Protein AF-A0A7C2TZT9-F1 (afdb_monomer)

Mean predicted aligned error: 12.29 Å

Foldseek 3Di:
DDADDPPAQAHDPDDDDPVPVDDPCPLQPLDPPDDDDDDDDVVDDQVVVQVCVLVVCVVRDDPVSSVVDRDGDDDRNCCQAPDDDPDGNDDHHHVVVVVVVVVVVVVVVVVVVVVVVVVVVVVVVVVVVVVVVCVVVVNDPVVVVVVVVVVVVVVD

Solvent-accessible surface area (backbone atoms only — not comparable to full-atom values): 10047 Å² total; per-residue (Å²): 131,80,79,77,61,92,90,48,75,59,86,78,96,75,87,78,64,72,87,74,60,78,61,85,58,74,84,36,78,85,57,87,82,71,90,84,86,83,84,73,59,91,92,57,57,68,65,73,54,44,70,47,45,68,63,54,35,61,75,64,33,61,67,77,60,36,75,77,59,82,82,75,84,74,63,78,89,42,41,52,39,72,44,84,64,98,81,57,91,44,90,57,46,56,51,65,55,57,53,52,53,51,52,52,53,50,52,52,52,51,53,50,51,52,50,51,51,53,53,50,49,54,54,47,52,55,53,51,50,53,54,48,54,42,64,75,69,70,54,62,72,66,62,57,52,53,50,55,55,50,54,63,67,71,73,114

Secondary structure (DSSP, 8-state):
-PPPPTT-S---S----GGG---GGGG-TT---S----PPPTT--HHHHHTTHHHHHHHHS-HHHHTT-------GGGHHHH---SS-SSPPP-HHHHHHHHHHHHHHHHHHHHHHHHHHHHHHHHHHHHHHHHHHTT--HHHHHHHHHHHHHHT-

Sequence (156 aa):
MANVPATSHFTFDYIVSMASYTNPRRDNWQWLQFYTYVLLKEGGSPQTVAEKFPALLRQHVEAEVAANYSPYLQPLTEIHLRSNLFREMQANSDIAYIYIFSAVAGFILLIACINFMNLSTARASTRAREVGVRKVTGADRWQLIKQFLGESAWRR

pLDDT: mean 83.44, std 12.69, range [48.56, 98.38]

Structure (mmCIF, N/CA/C/O backbone):
data_AF-A0A7C2TZT9-F1
#
_entry.id   AF-A0A7C2TZT9-F1
#
loop_
_atom_site.group_PDB
_atom_site.id
_atom_site.type_symbol
_atom_site.label_atom_id
_atom_site.label_alt_id
_atom_site.label_comp_id
_atom_site.label_asym_id
_atom_site.label_entity_id
_atom_site.label_seq_id
_atom_site.pdbx_PDB_ins_code
_atom_site.Cartn_x
_atom_site.Cartn_y
_atom_site.Cartn_z
_atom_site.occupancy
_atom_site.B_iso_or_equiv
_atom_site.auth_seq_id
_atom_site.auth_comp_id
_atom_site.auth_asym_id
_atom_site.auth_atom_id
_atom_site.pdbx_PDB_model_num
ATOM 1 N N . MET A 1 1 ? -12.566 -14.579 -16.548 1.00 63.78 1 MET A N 1
ATOM 2 C CA . MET A 1 1 ? -11.559 -14.051 -15.601 1.00 63.78 1 MET A CA 1
ATOM 3 C C . MET A 1 1 ? -12.217 -13.987 -14.236 1.00 63.78 1 MET A C 1
ATOM 5 O O . MET A 1 1 ? -13.396 -13.661 -14.191 1.00 63.78 1 MET A O 1
ATOM 9 N N . ALA A 1 2 ? -11.522 -14.359 -13.162 1.00 74.25 2 ALA A N 1
ATOM 10 C CA . ALA A 1 2 ? -12.054 -14.141 -11.817 1.00 74.25 2 ALA A CA 1
ATOM 11 C C . ALA A 1 2 ? -12.096 -12.633 -11.520 1.00 74.25 2 ALA A C 1
ATOM 13 O O . ALA A 1 2 ? -11.280 -11.886 -12.065 1.00 74.25 2 ALA A O 1
ATOM 14 N N . ASN A 1 3 ? -13.034 -12.201 -10.675 1.00 82.12 3 ASN A N 1
ATOM 15 C CA . ASN A 1 3 ? -13.075 -10.816 -10.216 1.00 82.12 3 ASN A CA 1
ATOM 16 C C . ASN A 1 3 ? -11.776 -10.466 -9.492 1.00 82.12 3 ASN A C 1
ATOM 18 O O . ASN A 1 3 ? -11.216 -11.290 -8.763 1.00 82.12 3 ASN A O 1
ATOM 22 N N . VAL A 1 4 ? -11.320 -9.230 -9.684 1.00 85.31 4 VAL A N 1
ATOM 23 C CA . VAL A 1 4 ? -10.177 -8.704 -8.944 1.00 85.31 4 VAL A CA 1
ATOM 24 C C . VAL A 1 4 ? -10.523 -8.711 -7.450 1.00 85.31 4 VAL A C 1
ATOM 26 O O . VAL A 1 4 ? -11.628 -8.296 -7.087 1.00 85.31 4 VAL A O 1
ATOM 29 N N . PRO A 1 5 ? -9.623 -9.183 -6.569 1.00 87.50 5 PRO A N 1
ATOM 30 C CA . PRO A 1 5 ? -9.847 -9.114 -5.133 1.00 87.50 5 PRO A CA 1
ATOM 31 C C . PRO A 1 5 ? -10.123 -7.679 -4.680 1.00 87.50 5 PRO A C 1
ATOM 33 O O . PRO A 1 5 ? -9.477 -6.742 -5.146 1.00 87.50 5 PRO A O 1
ATOM 36 N N . ALA A 1 6 ? -11.020 -7.512 -3.707 1.00 83.31 6 ALA A N 1
ATOM 37 C CA . ALA A 1 6 ? -11.334 -6.198 -3.138 1.00 83.31 6 ALA A CA 1
ATOM 38 C C . ALA A 1 6 ? -10.116 -5.506 -2.488 1.00 83.31 6 ALA A C 1
ATOM 40 O O . ALA A 1 6 ? -10.121 -4.298 -2.293 1.00 83.31 6 ALA A O 1
ATOM 41 N N . THR A 1 7 ? -9.068 -6.267 -2.167 1.00 82.94 7 THR A N 1
ATOM 42 C CA . THR A 1 7 ? -7.799 -5.787 -1.599 1.00 82.94 7 THR A CA 1
ATOM 43 C C . THR A 1 7 ? -6.747 -5.456 -2.664 1.00 82.94 7 THR A C 1
ATOM 45 O O . THR A 1 7 ? -5.558 -5.454 -2.362 1.00 82.94 7 THR A O 1
ATOM 48 N N . SER A 1 8 ? -7.148 -5.287 -3.925 1.00 88.62 8 SER A N 1
ATOM 49 C CA . SER A 1 8 ? -6.259 -4.853 -5.004 1.00 88.62 8 SER A CA 1
ATOM 50 C C . SER A 1 8 ? -6.156 -3.331 -5.044 1.00 88.62 8 SER A C 1
ATOM 52 O O . SER A 1 8 ? -7.153 -2.634 -4.881 1.00 88.62 8 SER A O 1
ATOM 54 N N . HIS A 1 9 ? -4.968 -2.809 -5.352 1.00 89.00 9 HIS A N 1
ATOM 55 C CA . HIS A 1 9 ? -4.721 -1.369 -5.539 1.00 89.00 9 HIS A CA 1
ATOM 56 C C . HIS A 1 9 ? -5.292 -0.782 -6.837 1.00 89.00 9 HIS A C 1
ATOM 58 O O . HIS A 1 9 ? -5.186 0.417 -7.070 1.00 89.00 9 HIS A O 1
ATOM 64 N N . PHE A 1 10 ? -5.873 -1.621 -7.693 1.00 90.62 10 PHE A N 1
ATOM 65 C CA . PHE A 1 10 ? -6.639 -1.173 -8.845 1.00 90.62 10 PHE A CA 1
ATOM 66 C C . PHE A 1 10 ? -7.799 -2.120 -9.106 1.00 90.62 10 PHE A C 1
ATOM 68 O O . PHE A 1 10 ? -7.754 -3.314 -8.785 1.00 90.62 10 PHE A O 1
ATOM 75 N N . THR A 1 11 ? -8.806 -1.580 -9.775 1.00 90.19 11 THR A N 1
ATOM 76 C CA . THR A 1 11 ? -9.941 -2.307 -10.337 1.00 90.19 11 THR A CA 1
ATOM 77 C C . THR A 1 11 ? -10.083 -1.932 -11.809 1.00 90.19 11 THR A C 1
ATOM 79 O O . THR A 1 11 ? -9.530 -0.928 -12.257 1.00 90.19 11 THR A O 1
ATOM 82 N N . PHE A 1 12 ? -10.762 -2.767 -12.588 1.00 89.94 12 PHE A N 1
ATOM 83 C CA . PHE A 1 12 ? -11.015 -2.500 -13.999 1.00 89.94 12 PHE A CA 1
ATOM 84 C C . PHE A 1 12 ? -12.353 -3.100 -14.415 1.00 89.94 12 PHE A C 1
ATOM 86 O O . PHE A 1 12 ? -12.720 -4.184 -13.961 1.00 89.94 12 PHE A O 1
ATOM 93 N N . ASP A 1 13 ? -13.028 -2.424 -15.339 1.00 90.00 13 ASP A N 1
ATOM 94 C CA . ASP A 1 13 ? -14.205 -2.959 -16.029 1.00 90.00 13 ASP A CA 1
ATOM 95 C C . ASP A 1 13 ? -13.812 -3.649 -17.344 1.00 90.00 13 ASP A C 1
ATOM 97 O O . ASP A 1 13 ? -14.419 -4.636 -17.756 1.00 90.00 13 ASP A O 1
ATOM 101 N N . TYR A 1 14 ? -12.746 -3.155 -17.987 1.00 89.44 14 TYR A N 1
ATOM 102 C CA . TYR A 1 14 ? -12.254 -3.643 -19.271 1.00 89.44 14 TYR A CA 1
ATOM 103 C C . TYR A 1 14 ? -10.734 -3.779 -19.256 1.00 89.44 14 TYR A C 1
ATOM 105 O O . TYR A 1 14 ? -10.022 -2.913 -18.749 1.00 89.44 14 TYR A O 1
ATOM 113 N N . ILE A 1 15 ? -10.236 -4.846 -19.879 1.00 90.50 15 ILE A N 1
ATOM 114 C CA . ILE A 1 15 ? -8.819 -5.008 -20.205 1.00 90.50 15 ILE A CA 1
ATOM 115 C C . ILE A 1 15 ? -8.690 -4.978 -21.719 1.00 90.50 15 ILE A C 1
ATOM 117 O O . ILE A 1 15 ? -9.405 -5.685 -22.430 1.00 90.50 15 ILE A O 1
ATOM 121 N N . VAL A 1 16 ? -7.737 -4.189 -22.201 1.00 91.38 16 VAL A N 1
ATOM 122 C CA . VAL A 1 16 ? -7.362 -4.145 -23.613 1.00 91.38 16 VAL A CA 1
ATOM 123 C C . VAL A 1 16 ? -5.922 -4.619 -23.746 1.00 91.38 16 VAL A C 1
ATOM 125 O O . VAL A 1 16 ? -5.078 -4.344 -22.893 1.00 91.38 16 VAL A O 1
ATOM 128 N N . SER A 1 17 ? -5.639 -5.357 -24.816 1.00 92.38 17 SER A N 1
ATOM 129 C CA . SER A 1 17 ? -4.285 -5.819 -25.104 1.00 92.38 17 SER A CA 1
ATOM 130 C C . SER A 1 17 ? -3.350 -4.638 -25.362 1.00 92.38 17 SER A C 1
ATOM 132 O O . SER A 1 17 ? -3.629 -3.795 -26.216 1.00 92.38 17 SER A O 1
ATOM 134 N N . MET A 1 18 ? -2.190 -4.629 -24.700 1.00 89.12 18 MET A N 1
ATOM 135 C CA . MET A 1 18 ? -1.123 -3.661 -24.980 1.00 89.12 18 MET A CA 1
ATOM 136 C C . MET A 1 18 ? -0.634 -3.754 -26.437 1.00 89.12 18 MET A C 1
ATOM 138 O O . MET A 1 18 ? -0.201 -2.759 -27.011 1.00 89.12 18 MET A O 1
ATOM 142 N N . ALA A 1 19 ? -0.754 -4.924 -27.076 1.00 91.19 19 ALA A N 1
ATOM 143 C CA . ALA A 1 19 ? -0.391 -5.096 -28.484 1.00 91.19 19 ALA A CA 1
ATOM 144 C C . ALA A 1 19 ? -1.281 -4.271 -29.433 1.00 91.19 19 ALA A C 1
ATOM 146 O O . ALA A 1 19 ? -0.843 -3.903 -30.518 1.00 91.19 19 ALA A O 1
ATOM 147 N N . SER A 1 20 ? -2.509 -3.950 -29.018 1.00 92.12 20 SER A N 1
ATOM 148 C CA . SER A 1 20 ? -3.431 -3.096 -29.773 1.00 92.12 20 SER A CA 1
ATOM 149 C C . SER A 1 20 ? -3.144 -1.600 -29.592 1.00 92.12 20 SER A C 1
ATOM 151 O O . SER A 1 20 ? -3.767 -0.775 -30.255 1.00 92.12 20 SER A O 1
ATOM 153 N N . TYR A 1 21 ? -2.217 -1.231 -28.703 1.00 89.44 21 TYR A N 1
ATOM 154 C CA . TYR A 1 21 ? -1.850 0.156 -28.446 1.00 89.44 21 TYR A CA 1
ATOM 155 C C . TYR A 1 21 ? -0.848 0.662 -29.495 1.00 89.44 21 TYR A C 1
ATOM 157 O O . TYR A 1 21 ? 0.310 0.243 -29.519 1.00 89.44 21 TYR A O 1
ATOM 165 N N . THR A 1 22 ? -1.295 1.573 -30.364 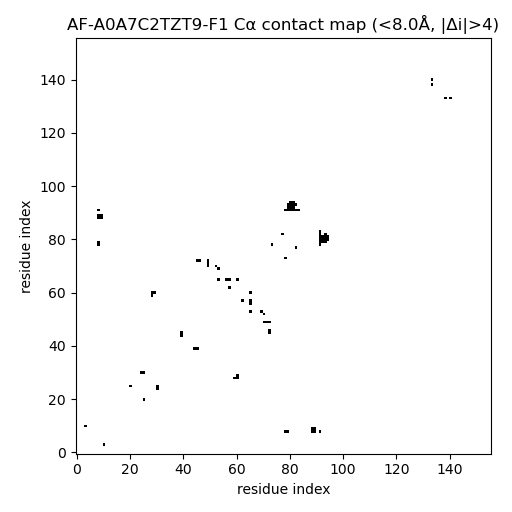1.00 91.50 22 THR A N 1
ATOM 166 C CA . THR A 1 22 ? -0.562 2.023 -31.565 1.00 91.50 22 THR A CA 1
ATOM 167 C C . THR A 1 22 ? 0.155 3.366 -31.412 1.00 91.50 22 THR A C 1
ATOM 169 O O . THR A 1 22 ? 0.678 3.894 -32.393 1.00 91.50 22 THR A O 1
ATOM 172 N N . ASN A 1 23 ? 0.198 3.952 -30.210 1.00 91.25 23 ASN A N 1
ATOM 173 C CA . ASN A 1 23 ? 0.875 5.235 -30.027 1.00 91.25 23 ASN A CA 1
ATOM 174 C C . ASN A 1 23 ? 2.384 5.086 -30.315 1.00 91.25 23 ASN A C 1
ATOM 176 O O . ASN A 1 23 ? 3.037 4.271 -29.660 1.00 91.25 23 ASN A O 1
ATOM 180 N N . PRO A 1 24 ? 2.971 5.890 -31.220 1.00 88.81 24 PRO A N 1
ATOM 181 C CA . PRO A 1 24 ? 4.383 5.766 -31.589 1.00 88.81 24 PRO A CA 1
ATOM 182 C C . PRO A 1 24 ? 5.343 6.045 -30.425 1.00 88.81 24 PRO A C 1
ATOM 184 O O . PRO A 1 24 ? 6.499 5.643 -30.471 1.00 88.81 24 PRO A O 1
ATOM 187 N N . ARG A 1 25 ? 4.881 6.714 -29.359 1.00 88.94 25 ARG A N 1
ATOM 188 C CA . ARG A 1 25 ? 5.682 6.955 -28.152 1.00 88.94 25 ARG A CA 1
ATOM 189 C C . ARG A 1 25 ? 5.753 5.749 -27.218 1.00 88.94 25 ARG A C 1
ATOM 191 O O . ARG A 1 25 ? 6.482 5.831 -26.241 1.00 88.94 25 ARG A O 1
ATOM 198 N N . ARG A 1 26 ? 5.026 4.654 -27.480 1.00 87.12 26 ARG A N 1
ATOM 199 C CA . ARG A 1 26 ? 4.979 3.474 -26.595 1.00 87.12 26 ARG A CA 1
ATOM 200 C C . ARG A 1 26 ? 6.371 2.956 -26.230 1.00 87.12 26 ARG A C 1
ATOM 202 O O . ARG A 1 26 ? 6.599 2.627 -25.074 1.00 87.12 26 ARG A O 1
ATOM 209 N N . ASP A 1 27 ? 7.283 2.941 -27.197 1.00 86.75 27 ASP A N 1
ATOM 210 C CA . ASP A 1 27 ? 8.638 2.405 -27.024 1.00 86.75 27 ASP A CA 1
ATOM 211 C C . ASP A 1 27 ? 9.650 3.499 -26.602 1.00 86.75 27 ASP A C 1
ATOM 213 O O . ASP A 1 27 ? 10.857 3.265 -26.545 1.00 86.75 27 ASP A O 1
ATOM 217 N N . ASN A 1 28 ? 9.168 4.708 -26.285 1.00 89.38 28 ASN A N 1
ATOM 218 C CA . ASN A 1 28 ? 9.981 5.806 -25.774 1.00 89.38 28 ASN A CA 1
ATOM 219 C C . ASN A 1 28 ? 10.148 5.690 -24.250 1.00 89.38 28 ASN A C 1
ATOM 221 O O . ASN A 1 28 ? 9.205 5.896 -23.487 1.00 89.38 28 ASN A O 1
ATOM 225 N N . TRP A 1 29 ? 11.382 5.464 -23.809 1.00 87.31 29 TRP A N 1
ATOM 226 C CA . TRP A 1 29 ? 11.762 5.335 -22.399 1.00 87.31 29 TRP A CA 1
ATOM 227 C C . TRP A 1 29 ? 11.565 6.603 -21.562 1.00 87.31 29 TRP A C 1
ATOM 229 O O . TRP A 1 29 ? 11.503 6.533 -20.337 1.00 87.31 29 TRP A O 1
ATOM 239 N N . GLN A 1 30 ? 11.430 7.762 -22.203 1.00 87.69 30 GLN A N 1
ATOM 240 C CA . GLN A 1 30 ? 11.114 9.026 -21.537 1.00 87.69 30 GLN A CA 1
ATOM 241 C C . GLN A 1 30 ? 9.604 9.230 -21.349 1.00 87.69 30 GLN A C 1
ATOM 243 O O . GLN A 1 30 ? 9.179 10.207 -20.728 1.00 87.69 30 GLN A O 1
ATOM 248 N N . TRP A 1 31 ? 8.767 8.334 -21.881 1.00 87.19 31 TRP A N 1
ATOM 249 C CA . TRP A 1 31 ? 7.318 8.457 -21.820 1.00 87.19 31 TRP A CA 1
ATOM 250 C C . TRP A 1 31 ? 6.704 7.565 -20.736 1.00 87.19 31 TRP A C 1
ATOM 252 O O . TRP A 1 31 ? 6.266 6.441 -20.965 1.00 87.19 31 TRP A O 1
ATOM 262 N N . LEU A 1 32 ? 6.634 8.112 -19.524 1.00 85.19 32 LEU A N 1
ATOM 263 C CA . LEU A 1 32 ? 6.193 7.417 -18.311 1.00 85.19 32 LEU A CA 1
ATOM 264 C C . LEU A 1 32 ? 4.659 7.391 -18.168 1.00 85.19 32 LEU A C 1
ATOM 266 O O . LEU A 1 32 ? 4.084 8.054 -17.302 1.00 85.19 32 LEU A O 1
ATOM 270 N N . GLN A 1 33 ? 3.983 6.670 -19.065 1.00 87.38 33 GLN A N 1
ATOM 271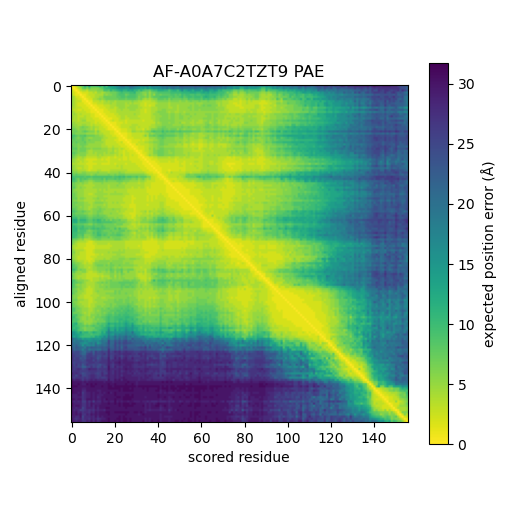 C CA . GLN A 1 33 ? 2.515 6.513 -19.057 1.00 87.38 33 GLN A CA 1
ATOM 272 C C . GLN A 1 33 ? 2.040 5.130 -18.601 1.00 87.38 33 GLN A C 1
ATOM 274 O O . GLN A 1 33 ? 0.837 4.883 -18.547 1.00 87.38 33 GLN A O 1
ATOM 279 N N . PHE A 1 34 ? 2.967 4.230 -18.275 1.00 88.94 34 PHE A N 1
ATOM 280 C CA . PHE A 1 34 ? 2.650 2.857 -17.911 1.00 88.94 34 PHE A CA 1
ATOM 281 C C . PHE A 1 34 ? 3.131 2.538 -16.504 1.00 88.94 34 PHE A C 1
ATOM 283 O O . PHE A 1 34 ? 4.269 2.827 -16.132 1.00 88.94 34 PHE A O 1
ATOM 290 N N . TYR A 1 35 ? 2.264 1.878 -15.748 1.00 89.94 35 TYR A N 1
ATOM 291 C CA . TYR A 1 35 ? 2.635 1.250 -14.492 1.00 89.94 35 TYR A CA 1
ATOM 292 C C . TYR A 1 35 ? 3.356 -0.059 -14.794 1.00 89.94 35 TYR A C 1
ATOM 294 O O . TYR A 1 35 ? 2.864 -0.884 -15.566 1.00 89.94 35 TYR A O 1
ATOM 302 N N . THR A 1 36 ? 4.534 -0.236 -14.202 1.00 90.31 36 THR A N 1
ATOM 303 C CA . THR A 1 36 ? 5.393 -1.392 -14.460 1.00 90.31 36 THR A CA 1
ATOM 304 C C . THR A 1 36 ? 5.492 -2.238 -13.204 1.00 90.31 36 THR A C 1
ATOM 306 O O . THR A 1 36 ? 6.003 -1.787 -12.182 1.00 90.31 36 THR A O 1
ATOM 309 N N . TYR A 1 37 ? 5.026 -3.480 -13.296 1.0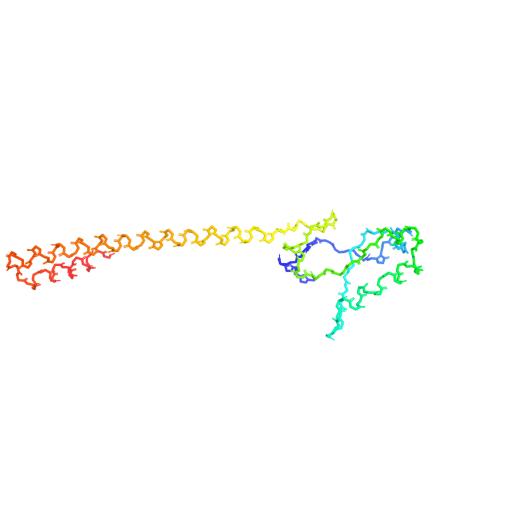0 92.62 37 TYR A N 1
ATOM 310 C CA . TYR A 1 37 ? 5.143 -4.466 -12.229 1.00 92.62 37 TYR A CA 1
ATOM 311 C C . TYR A 1 37 ? 6.293 -5.412 -12.535 1.00 92.62 37 TYR A C 1
ATOM 313 O O . TYR A 1 37 ? 6.418 -5.909 -13.655 1.00 92.62 37 TYR A O 1
ATOM 321 N N . VAL A 1 38 ? 7.117 -5.684 -11.528 1.00 93.88 38 VAL A N 1
ATOM 322 C CA . VAL A 1 38 ? 8.223 -6.635 -11.628 1.00 93.88 38 VAL A CA 1
ATOM 323 C C . VAL A 1 38 ? 8.080 -7.703 -10.556 1.00 93.88 38 VAL A C 1
ATOM 325 O O . VAL A 1 38 ? 7.807 -7.403 -9.395 1.00 93.88 38 VAL A O 1
ATOM 328 N N . LEU A 1 39 ? 8.275 -8.958 -10.951 1.00 94.69 39 LEU A N 1
ATOM 329 C CA . LEU A 1 39 ? 8.351 -10.082 -10.028 1.00 94.69 39 LEU A CA 1
ATOM 330 C C . LEU A 1 39 ? 9.818 -10.469 -9.861 1.00 94.69 39 LEU A C 1
ATOM 332 O O . LEU A 1 39 ? 10.487 -10.840 -10.828 1.00 94.69 39 LEU A O 1
ATOM 336 N N . LEU A 1 40 ? 10.322 -10.364 -8.634 1.00 93.81 40 LEU A N 1
ATOM 337 C CA . LEU A 1 40 ? 11.674 -10.800 -8.311 1.00 93.81 40 LEU A CA 1
ATOM 338 C C . LEU A 1 40 ? 11.707 -12.320 -8.135 1.00 93.81 40 LEU A C 1
ATOM 340 O O . LEU A 1 40 ? 10.731 -12.926 -7.696 1.00 93.81 40 LEU A O 1
ATOM 344 N N . LYS A 1 41 ? 12.848 -12.935 -8.463 1.00 93.94 41 LYS A N 1
ATOM 345 C CA . LYS A 1 41 ? 13.097 -14.340 -8.117 1.00 93.94 41 LYS A CA 1
ATOM 346 C C . LYS A 1 41 ? 13.079 -14.513 -6.599 1.00 93.94 41 LYS A C 1
ATOM 348 O O . LYS A 1 41 ? 13.400 -13.577 -5.866 1.00 93.94 41 LYS A O 1
ATOM 353 N N . GLU A 1 42 ? 12.767 -15.720 -6.142 1.00 91.94 42 GLU A N 1
ATOM 354 C CA . GLU A 1 42 ? 12.865 -16.072 -4.725 1.00 91.94 42 GLU A CA 1
ATOM 355 C C . GLU A 1 42 ? 14.267 -15.748 -4.182 1.00 91.94 42 GLU A C 1
ATOM 357 O O . GLU A 1 42 ? 15.279 -16.059 -4.811 1.00 91.94 42 GLU A O 1
ATOM 362 N N . GLY A 1 43 ? 14.321 -15.049 -3.045 1.00 89.81 43 GLY A N 1
ATOM 363 C CA . GLY A 1 43 ? 15.569 -14.559 -2.448 1.00 89.81 43 GLY A CA 1
ATOM 364 C C . GLY A 1 43 ? 16.209 -13.349 -3.148 1.00 89.81 43 GLY A C 1
ATOM 365 O O . GLY A 1 43 ? 17.264 -12.888 -2.720 1.00 89.81 43 GLY A O 1
ATOM 366 N N . GLY A 1 44 ? 15.599 -12.809 -4.207 1.00 90.81 44 GLY A N 1
ATOM 367 C CA . GLY A 1 44 ? 16.079 -11.605 -4.880 1.00 90.81 44 GLY A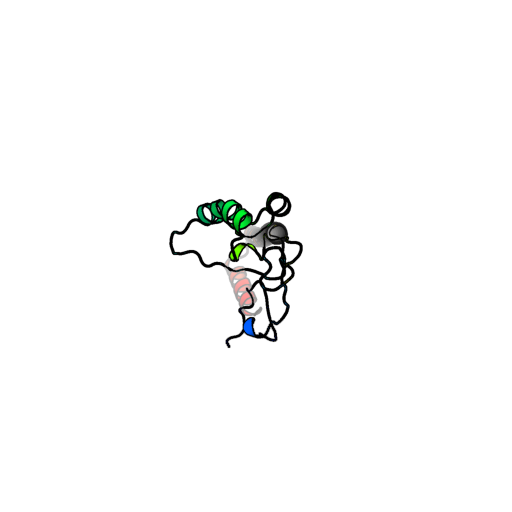 CA 1
ATOM 368 C C . GLY A 1 44 ? 15.910 -10.356 -4.013 1.00 90.81 44 GLY A C 1
ATOM 369 O O . GLY A 1 44 ? 14.812 -10.067 -3.543 1.00 90.81 44 GLY A O 1
ATOM 370 N N . SER A 1 45 ? 16.985 -9.584 -3.838 1.00 92.69 45 SER A N 1
ATOM 371 C CA . SER A 1 45 ? 16.935 -8.294 -3.141 1.00 92.69 45 SER A CA 1
ATOM 372 C C . SER A 1 45 ? 16.406 -7.192 -4.073 1.00 92.69 45 SER A C 1
ATOM 374 O O . SER A 1 45 ? 17.004 -6.951 -5.129 1.00 92.69 45 SER A O 1
ATOM 376 N N . PRO A 1 46 ? 15.332 -6.471 -3.689 1.00 92.62 46 PRO A N 1
ATOM 377 C CA . PRO A 1 46 ? 14.896 -5.268 -4.395 1.00 92.62 46 PRO A CA 1
ATOM 378 C C . PRO A 1 46 ? 16.007 -4.217 -4.500 1.00 92.62 46 PRO A C 1
ATOM 380 O O . PRO A 1 46 ? 16.152 -3.572 -5.533 1.00 92.62 46 PRO A O 1
ATOM 383 N N . GLN A 1 47 ? 16.833 -4.076 -3.463 1.00 92.56 47 GLN A N 1
ATOM 384 C CA . GLN A 1 47 ? 17.920 -3.099 -3.423 1.00 92.56 47 GLN A CA 1
ATOM 385 C C . GLN A 1 47 ? 18.950 -3.378 -4.524 1.00 92.56 47 GLN A C 1
ATOM 387 O O . GLN A 1 47 ? 19.248 -2.491 -5.319 1.00 92.56 47 GLN A O 1
ATOM 392 N N . THR A 1 48 ? 19.387 -4.632 -4.669 1.00 92.75 48 THR A N 1
ATOM 393 C CA . THR A 1 48 ? 20.321 -5.038 -5.736 1.00 92.75 48 THR A CA 1
ATOM 394 C C . THR A 1 48 ? 19.761 -4.807 -7.144 1.00 92.75 48 THR A C 1
ATOM 396 O O . THR A 1 48 ? 20.513 -4.593 -8.095 1.00 92.75 48 THR A O 1
ATOM 399 N N . VAL A 1 49 ? 18.439 -4.876 -7.320 1.00 92.38 49 VAL A N 1
ATOM 400 C CA . VAL A 1 49 ? 17.799 -4.553 -8.605 1.00 92.38 49 VAL A CA 1
ATOM 401 C C . VAL A 1 49 ? 17.760 -3.043 -8.825 1.00 92.38 49 VAL A C 1
ATOM 403 O O . VAL A 1 49 ? 18.118 -2.585 -9.909 1.00 92.38 49 VAL A O 1
ATOM 406 N N . ALA A 1 50 ? 17.387 -2.274 -7.801 1.00 92.69 50 ALA A N 1
ATOM 407 C CA . ALA A 1 50 ? 17.316 -0.818 -7.869 1.00 92.69 50 ALA A CA 1
ATOM 408 C C . ALA A 1 50 ? 18.683 -0.175 -8.167 1.00 92.69 50 ALA A C 1
ATOM 410 O O . ALA A 1 50 ? 18.763 0.767 -8.952 1.00 92.69 50 ALA A O 1
ATOM 411 N N . GLU A 1 51 ? 19.774 -0.742 -7.643 1.00 92.81 51 GLU A N 1
ATOM 412 C CA . GLU A 1 51 ? 21.154 -0.321 -7.939 1.00 92.81 51 GLU A CA 1
ATOM 413 C C . GLU A 1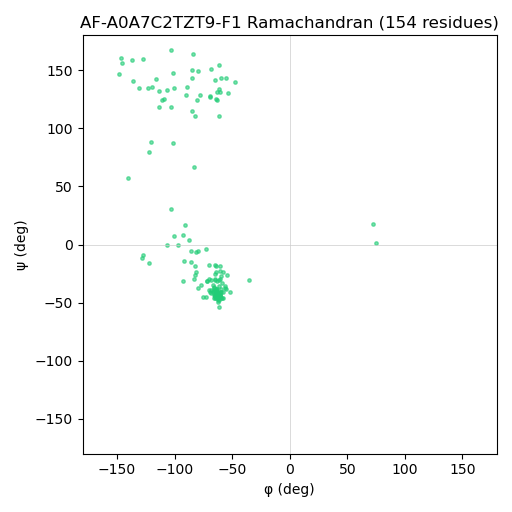 51 ? 21.507 -0.376 -9.434 1.00 92.81 51 GLU A C 1
ATOM 415 O O . GLU A 1 51 ? 22.397 0.340 -9.896 1.00 92.81 51 GLU A O 1
ATOM 420 N N . LYS A 1 52 ? 20.802 -1.196 -10.222 1.00 92.00 52 LYS A N 1
ATOM 421 C CA . LYS A 1 52 ? 21.024 -1.318 -11.670 1.00 92.00 52 LYS A CA 1
ATOM 422 C C . LYS A 1 52 ? 20.266 -0.270 -12.482 1.00 92.00 52 LYS A C 1
ATOM 424 O O . LYS A 1 52 ? 20.595 -0.068 -13.652 1.00 92.00 52 LYS A O 1
ATOM 429 N N . PHE A 1 53 ? 19.281 0.415 -11.900 1.00 91.44 53 PHE A N 1
ATOM 430 C CA . PHE A 1 53 ? 18.463 1.382 -12.632 1.00 91.44 53 PHE A CA 1
ATOM 431 C C . PHE A 1 53 ? 19.247 2.568 -13.204 1.00 91.44 53 PHE A C 1
ATOM 433 O O . PHE A 1 53 ? 19.010 2.892 -14.366 1.00 91.44 53 PHE A O 1
ATOM 440 N N . PRO A 1 54 ? 20.218 3.184 -12.499 1.00 90.44 54 PRO A N 1
ATOM 441 C CA . PRO A 1 54 ? 21.002 4.271 -13.082 1.00 90.44 54 PRO A CA 1
ATOM 442 C C . PRO A 1 54 ? 21.759 3.848 -14.346 1.00 90.44 54 PRO A C 1
ATOM 444 O O . PRO A 1 54 ? 21.844 4.611 -15.306 1.00 90.44 54 PRO A O 1
ATOM 447 N N . ALA A 1 55 ? 22.293 2.622 -14.374 1.00 90.94 55 ALA A N 1
ATOM 448 C CA . ALA A 1 55 ? 22.959 2.083 -15.558 1.00 90.94 55 ALA A CA 1
ATOM 449 C C . ALA A 1 55 ? 21.964 1.835 -16.703 1.00 90.94 55 ALA A C 1
ATOM 451 O O . ALA A 1 55 ? 22.258 2.180 -17.845 1.00 90.94 55 ALA A O 1
ATOM 452 N N . LEU A 1 56 ? 20.778 1.299 -16.392 1.00 90.00 56 LEU A N 1
ATOM 453 C CA . LEU A 1 56 ? 19.709 1.068 -17.366 1.00 90.00 56 LEU A CA 1
ATOM 454 C C . LEU A 1 56 ? 19.207 2.376 -17.997 1.00 90.00 56 LEU A C 1
ATOM 456 O O . LEU A 1 56 ? 19.031 2.438 -19.213 1.00 90.00 56 LEU A O 1
ATOM 460 N N . LEU A 1 57 ? 19.017 3.422 -17.186 1.00 89.81 57 LEU A N 1
ATOM 461 C CA . LEU A 1 57 ? 18.576 4.735 -17.657 1.00 89.81 57 LEU A CA 1
ATOM 462 C C . LEU A 1 57 ? 19.585 5.348 -18.625 1.00 89.81 57 LEU A C 1
ATOM 464 O O . LEU A 1 57 ? 19.192 5.781 -19.698 1.00 89.81 57 LEU A O 1
ATOM 468 N N . ARG A 1 58 ? 20.886 5.310 -18.312 1.00 89.38 58 ARG A N 1
ATOM 469 C CA . ARG A 1 58 ? 21.932 5.849 -19.204 1.00 89.38 58 ARG A CA 1
ATOM 470 C C . ARG A 1 58 ? 21.992 5.167 -20.573 1.00 89.38 58 ARG A C 1
ATOM 472 O O . ARG A 1 58 ? 22.523 5.755 -21.506 1.00 89.38 58 ARG A O 1
ATOM 479 N N . GLN A 1 59 ? 21.497 3.935 -20.691 1.00 90.88 59 GLN A N 1
ATOM 480 C CA . GLN A 1 59 ? 21.466 3.206 -21.963 1.00 90.88 59 GLN A CA 1
ATOM 481 C C . GLN A 1 59 ? 20.282 3.597 -22.857 1.00 90.88 59 GLN A C 1
ATOM 483 O O . GLN A 1 59 ? 20.360 3.401 -24.065 1.00 90.88 59 GLN A O 1
ATOM 488 N N . HIS A 1 60 ? 19.196 4.121 -22.281 1.00 89.44 60 HIS A N 1
ATOM 489 C CA . HIS A 1 60 ? 17.925 4.306 -22.994 1.00 89.44 60 HIS A CA 1
ATOM 490 C C . HIS A 1 60 ? 17.357 5.729 -22.911 1.00 89.44 60 HIS A C 1
ATOM 492 O O . HIS A 1 60 ? 16.373 6.044 -23.577 1.00 89.44 60 HIS A O 1
ATOM 498 N N . VAL A 1 61 ? 17.944 6.584 -22.077 1.00 90.06 61 VAL A N 1
ATOM 499 C CA . VAL A 1 61 ? 17.483 7.940 -21.791 1.00 90.06 61 VAL A CA 1
ATOM 500 C C . VAL A 1 61 ? 18.666 8.895 -21.919 1.00 90.06 61 VAL A C 1
ATOM 502 O O . VAL A 1 61 ? 19.744 8.628 -21.391 1.00 90.06 61 VAL A O 1
ATOM 505 N N . GLU A 1 62 ? 18.443 10.026 -22.591 1.00 89.25 62 GLU A N 1
ATOM 506 C CA . GLU A 1 62 ? 19.407 11.129 -22.686 1.00 89.25 62 GLU A CA 1
ATOM 507 C C . GLU A 1 62 ? 19.993 11.508 -21.318 1.00 89.25 62 GLU A C 1
ATOM 509 O O . GLU A 1 62 ? 19.272 11.568 -20.320 1.00 89.25 62 GLU A O 1
ATOM 514 N N . ALA A 1 63 ? 21.295 11.797 -21.265 1.00 85.81 63 ALA A N 1
ATOM 515 C CA . ALA A 1 63 ? 22.031 11.955 -20.007 1.00 85.81 63 ALA A CA 1
ATOM 516 C C . ALA A 1 63 ? 21.457 13.049 -19.086 1.00 85.81 63 ALA A C 1
ATOM 518 O O . ALA A 1 63 ? 21.344 12.843 -17.877 1.00 85.81 63 ALA A O 1
ATOM 519 N N . GLU A 1 64 ? 21.055 14.187 -19.657 1.00 86.56 64 GLU A N 1
ATOM 520 C CA . GLU A 1 64 ? 20.431 15.297 -18.922 1.00 86.56 64 GLU A CA 1
ATOM 521 C C . GLU A 1 64 ? 19.085 14.893 -18.309 1.00 86.56 64 GLU A C 1
ATOM 523 O O . GLU A 1 64 ? 18.757 15.241 -17.174 1.00 86.56 64 GLU A O 1
ATOM 528 N N . VAL A 1 65 ? 18.313 14.097 -19.044 1.00 84.69 65 VAL A N 1
ATOM 529 C CA . VAL A 1 65 ? 17.011 13.609 -18.598 1.00 84.69 65 VAL A CA 1
ATOM 530 C C . VAL A 1 65 ? 17.199 12.542 -17.519 1.00 84.69 65 VAL A C 1
ATOM 532 O O . VAL A 1 65 ? 16.565 12.614 -16.470 1.00 84.69 65 VAL A O 1
ATOM 535 N N . ALA A 1 66 ? 18.123 11.600 -17.721 1.00 85.38 66 ALA A N 1
ATOM 536 C CA . ALA A 1 66 ? 18.432 10.538 -16.767 1.00 85.38 66 ALA A CA 1
ATOM 537 C C . ALA A 1 66 ? 18.893 11.078 -15.402 1.00 85.38 66 ALA A C 1
ATOM 539 O O . ALA A 1 66 ? 18.575 10.480 -14.378 1.00 85.38 66 ALA A O 1
ATOM 540 N N . ALA A 1 67 ? 19.589 12.220 -15.370 1.00 84.44 67 ALA A N 1
ATOM 541 C CA . ALA A 1 67 ? 20.016 12.866 -14.127 1.00 84.44 67 ALA A CA 1
ATOM 542 C C . ALA A 1 67 ? 18.844 13.344 -13.247 1.00 84.44 67 ALA A C 1
ATOM 544 O O . ALA A 1 67 ? 18.999 13.461 -12.033 1.00 84.44 67 ALA A O 1
ATOM 545 N N . ASN A 1 68 ? 17.674 13.585 -13.844 1.00 84.75 68 ASN A N 1
ATOM 546 C CA . ASN A 1 68 ? 16.475 14.057 -13.153 1.00 84.75 68 ASN A CA 1
ATOM 547 C C . ASN A 1 68 ? 15.496 12.925 -12.787 1.00 84.75 68 ASN A C 1
ATOM 549 O O . ASN A 1 68 ? 14.455 13.186 -12.184 1.00 84.75 68 ASN A O 1
ATOM 553 N N . TYR A 1 69 ? 15.814 11.672 -13.128 1.00 83.75 69 TYR A N 1
ATOM 554 C CA . TYR A 1 69 ? 14.974 10.512 -12.834 1.00 83.75 69 TYR A CA 1
ATOM 555 C C . TYR A 1 69 ? 15.616 9.596 -11.793 1.00 83.75 69 TYR A C 1
ATOM 557 O O . TYR A 1 69 ? 16.710 9.075 -11.986 1.00 83.75 69 TYR A O 1
ATOM 565 N N . SER A 1 70 ? 14.879 9.340 -10.710 1.00 82.81 70 SER A N 1
ATOM 566 C CA . SER A 1 70 ? 15.264 8.395 -9.657 1.00 82.81 70 SER A CA 1
ATOM 567 C C . SER A 1 70 ? 14.189 7.312 -9.501 1.00 82.81 70 SER A C 1
ATOM 569 O O . SER A 1 70 ? 13.312 7.422 -8.640 1.00 82.81 70 SER A O 1
ATOM 571 N N . PRO A 1 71 ? 14.172 6.296 -10.383 1.00 84.62 71 PRO A N 1
ATOM 572 C CA . PRO A 1 71 ? 13.265 5.167 -10.243 1.00 84.62 71 PRO A CA 1
ATOM 573 C C . PRO A 1 71 ? 13.607 4.385 -8.975 1.00 84.62 71 PRO A C 1
ATOM 575 O O . PRO A 1 71 ? 14.773 4.179 -8.641 1.00 84.62 71 PRO A O 1
ATOM 578 N N . TYR A 1 72 ? 12.579 3.905 -8.290 1.00 89.00 72 TYR A N 1
ATOM 579 C CA . TYR A 1 72 ? 12.720 3.063 -7.113 1.00 89.00 72 TYR A CA 1
ATOM 580 C C . TYR A 1 72 ? 11.711 1.919 -7.174 1.00 89.00 72 TYR A C 1
ATOM 582 O O . TYR A 1 72 ? 10.718 1.977 -7.899 1.00 89.00 72 TYR A O 1
ATOM 590 N N . LEU A 1 73 ? 11.988 0.853 -6.426 1.00 92.75 73 LEU A N 1
ATOM 591 C CA . LEU A 1 73 ? 11.056 -0.256 -6.277 1.00 92.75 73 LEU A CA 1
ATOM 592 C C . LEU A 1 73 ? 10.147 -0.006 -5.084 1.00 92.75 73 LEU A C 1
ATOM 594 O O . LEU A 1 73 ? 10.623 0.235 -3.975 1.00 92.75 73 LEU A O 1
ATOM 598 N N . GLN A 1 74 ? 8.847 -0.121 -5.319 1.00 92.50 74 GLN A N 1
ATOM 599 C CA . GLN A 1 74 ? 7.835 -0.056 -4.281 1.00 92.50 74 GLN A CA 1
ATOM 600 C C . GLN A 1 74 ? 7.225 -1.443 -4.064 1.00 92.50 74 GLN A C 1
ATOM 602 O O . GLN A 1 74 ? 6.748 -2.050 -5.028 1.00 92.50 74 GLN A O 1
ATOM 607 N N . PRO A 1 75 ? 7.221 -1.971 -2.828 1.00 93.19 75 PRO A N 1
ATOM 608 C CA . PRO A 1 75 ? 6.522 -3.212 -2.532 1.00 93.19 75 PRO A CA 1
ATOM 609 C C . PRO A 1 75 ? 5.023 -3.075 -2.815 1.00 93.19 75 PRO A C 1
ATOM 611 O O . PRO A 1 75 ? 4.375 -2.149 -2.328 1.00 93.19 75 PRO A O 1
ATOM 614 N N . LEU A 1 76 ? 4.453 -4.036 -3.546 1.00 91.94 76 LEU A N 1
ATOM 615 C CA . LEU A 1 76 ? 3.028 -4.040 -3.906 1.00 91.94 76 LEU A CA 1
ATOM 616 C C . LEU A 1 76 ? 2.114 -3.958 -2.669 1.00 91.94 76 LEU A C 1
ATOM 618 O O . LEU A 1 76 ? 1.086 -3.289 -2.688 1.00 91.94 76 LEU A O 1
ATOM 622 N N . THR A 1 77 ? 2.516 -4.598 -1.570 1.00 90.56 77 THR A N 1
ATOM 623 C CA . THR A 1 77 ? 1.772 -4.630 -0.301 1.00 90.56 77 THR A CA 1
ATOM 624 C C . THR A 1 77 ? 1.754 -3.295 0.439 1.00 90.56 77 THR A C 1
ATOM 626 O O . THR A 1 77 ? 0.937 -3.109 1.337 1.00 90.56 77 THR A O 1
ATOM 629 N N . GLU A 1 78 ? 2.651 -2.370 0.102 1.00 91.88 78 GLU A N 1
ATOM 630 C CA . GLU A 1 78 ? 2.737 -1.065 0.759 1.00 91.88 78 GLU A CA 1
ATOM 631 C C . GLU A 1 78 ? 1.911 0.013 0.059 1.00 91.88 78 GLU A C 1
ATOM 633 O O . GLU A 1 78 ? 1.644 1.052 0.665 1.00 91.88 78 GLU A O 1
ATOM 638 N N . ILE A 1 79 ? 1.458 -0.232 -1.176 1.00 91.69 79 ILE A N 1
ATOM 639 C CA . ILE A 1 79 ? 0.821 0.803 -1.997 1.00 91.69 79 ILE A CA 1
ATOM 640 C C . ILE A 1 79 ? -0.402 1.401 -1.298 1.00 91.69 79 ILE A C 1
ATOM 642 O O . ILE A 1 79 ? -0.505 2.615 -1.155 1.00 91.69 79 ILE A O 1
ATOM 646 N N . HIS A 1 80 ? -1.261 0.545 -0.747 1.00 89.88 80 HIS A N 1
ATOM 647 C CA . HIS A 1 80 ? -2.518 0.959 -0.131 1.00 89.88 80 HIS A CA 1
ATOM 648 C C . HIS A 1 80 ? -2.396 1.901 1.068 1.00 89.88 80 HIS A C 1
ATOM 650 O O . HIS A 1 80 ? -3.339 2.644 1.317 1.00 89.88 80 HIS A O 1
ATOM 656 N N . LEU A 1 81 ? -1.312 1.813 1.845 1.00 90.19 81 LEU A N 1
ATOM 657 C CA . LEU A 1 81 ? -1.199 2.492 3.145 1.00 90.19 81 LEU A CA 1
ATOM 658 C C . LEU A 1 81 ? -0.005 3.439 3.246 1.00 90.19 81 LEU A C 1
ATOM 660 O O . LEU A 1 81 ? 0.079 4.215 4.197 1.00 90.19 81 LEU A O 1
ATOM 664 N N . ARG A 1 82 ? 0.959 3.320 2.332 1.00 90.19 82 ARG A N 1
ATOM 665 C CA . ARG A 1 82 ? 2.222 4.062 2.391 1.00 90.19 82 ARG A CA 1
ATOM 666 C C . ARG A 1 82 ? 2.544 4.804 1.099 1.00 90.19 82 ARG A C 1
ATOM 668 O O . ARG A 1 82 ? 3.462 5.619 1.117 1.00 90.19 82 ARG A O 1
ATOM 675 N N . SER A 1 83 ? 1.839 4.545 -0.005 1.00 90.56 83 SER A N 1
ATOM 676 C CA . SER A 1 83 ? 2.109 5.240 -1.264 1.00 90.56 83 SER A CA 1
ATOM 677 C C . SER A 1 83 ? 1.316 6.531 -1.405 1.00 90.56 83 SER A C 1
ATOM 679 O O . SER A 1 83 ? 0.112 6.568 -1.162 1.00 90.56 83 SER A O 1
ATOM 681 N N . ASN A 1 84 ? 1.997 7.579 -1.864 1.00 87.62 84 ASN A N 1
ATOM 682 C CA . ASN A 1 84 ? 1.419 8.885 -2.164 1.00 87.62 84 ASN A CA 1
ATOM 683 C C . ASN A 1 84 ? 2.058 9.453 -3.443 1.00 87.62 84 ASN A C 1
ATOM 685 O O . ASN A 1 84 ? 2.720 10.492 -3.427 1.00 87.62 84 ASN A O 1
ATOM 689 N N . LEU A 1 85 ? 1.954 8.702 -4.543 1.00 87.12 85 LEU A N 1
ATOM 690 C CA . LEU A 1 85 ? 2.465 9.130 -5.843 1.00 87.12 85 LEU A CA 1
ATOM 691 C C . LEU A 1 85 ? 1.452 10.013 -6.577 1.00 87.12 85 LEU A C 1
ATOM 693 O O . LEU A 1 85 ? 0.243 9.859 -6.445 1.00 87.12 85 LEU A O 1
ATOM 697 N N . PHE A 1 86 ? 1.956 10.930 -7.409 1.00 81.94 86 PHE A N 1
ATOM 698 C CA . PHE A 1 86 ? 1.116 11.860 -8.177 1.00 81.94 86 PHE A CA 1
ATOM 699 C C . PHE A 1 86 ? 0.190 11.158 -9.188 1.00 81.94 86 PHE A C 1
ATOM 701 O O . PHE A 1 86 ? -0.898 11.647 -9.482 1.00 81.94 86 PHE A O 1
ATOM 708 N N . ARG A 1 87 ? 0.621 10.019 -9.741 1.00 83.62 87 ARG A N 1
ATOM 709 C CA . ARG A 1 87 ? -0.162 9.189 -10.665 1.00 83.62 87 ARG A CA 1
ATOM 710 C C . ARG A 1 87 ? -0.306 7.809 -10.060 1.00 83.62 87 ARG A C 1
ATOM 712 O O . ARG A 1 87 ? 0.533 6.954 -10.304 1.00 83.62 87 ARG A O 1
ATOM 719 N N . GLU A 1 88 ? -1.339 7.636 -9.256 1.00 87.75 88 GLU A N 1
ATOM 720 C CA . GLU A 1 88 ? -1.778 6.332 -8.767 1.00 87.75 88 GLU A CA 1
ATOM 721 C C . GLU A 1 88 ? -2.996 5.879 -9.573 1.00 87.75 88 GLU A C 1
ATOM 723 O O . GLU A 1 88 ? -3.795 6.706 -10.022 1.00 87.75 88 GLU A O 1
ATOM 728 N N . MET A 1 89 ? -3.149 4.567 -9.775 1.00 87.50 89 MET A N 1
ATOM 729 C CA . MET A 1 89 ? -4.318 4.031 -10.488 1.00 87.50 89 MET A CA 1
ATOM 730 C C . MET A 1 89 ? -5.622 4.274 -9.720 1.00 87.50 89 MET A C 1
ATOM 732 O O . MET A 1 89 ? -6.684 4.409 -10.326 1.00 87.50 89 MET A O 1
ATOM 736 N N . GLN A 1 90 ? -5.543 4.318 -8.393 1.00 86.81 90 GLN A N 1
ATOM 737 C CA . GLN A 1 90 ? -6.672 4.505 -7.496 1.00 86.81 90 GLN A CA 1
ATOM 738 C C . GLN A 1 90 ? -6.224 5.300 -6.265 1.00 86.81 90 GLN A C 1
ATOM 740 O O . GLN A 1 90 ? -5.035 5.390 -5.966 1.00 86.81 90 GLN A O 1
ATOM 745 N N . ALA A 1 91 ? -7.175 5.898 -5.549 1.00 84.62 91 ALA A N 1
ATOM 746 C CA . ALA A 1 91 ? -6.879 6.587 -4.301 1.00 84.62 91 ALA A CA 1
ATOM 747 C C . ALA A 1 91 ? -6.330 5.606 -3.250 1.00 84.62 91 ALA A C 1
ATOM 749 O O . ALA A 1 91 ? -6.990 4.624 -2.899 1.00 84.62 91 ALA A O 1
ATOM 750 N N . ASN A 1 92 ? -5.143 5.910 -2.726 1.00 86.50 92 ASN A N 1
ATOM 751 C CA . ASN A 1 92 ? -4.557 5.201 -1.595 1.00 86.50 92 ASN A CA 1
ATOM 752 C C . ASN A 1 92 ? -5.089 5.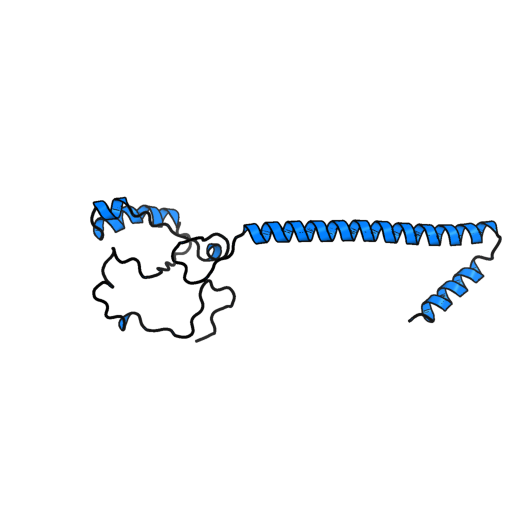754 -0.269 1.00 86.50 92 ASN A C 1
ATOM 754 O O . ASN A 1 92 ? -5.663 6.841 -0.201 1.00 86.50 92 ASN A O 1
ATOM 758 N N . SER A 1 93 ? -4.898 4.984 0.797 1.00 86.44 93 SER A N 1
ATOM 759 C CA . SER A 1 93 ? -5.130 5.418 2.172 1.00 86.44 93 SER A CA 1
ATOM 760 C C . SER A 1 93 ? -3.804 5.721 2.869 1.00 86.44 93 SER A C 1
ATOM 762 O O . SER A 1 93 ? -2.730 5.366 2.389 1.00 86.44 93 SER A O 1
ATOM 764 N N . ASP A 1 94 ? -3.885 6.362 4.030 1.00 89.50 94 ASP A N 1
ATOM 765 C CA . ASP A 1 94 ? -2.729 6.637 4.881 1.00 89.50 94 ASP A CA 1
ATOM 766 C C . ASP A 1 94 ? -2.755 5.722 6.112 1.00 89.50 94 ASP A C 1
ATOM 768 O O . ASP A 1 94 ? -3.777 5.595 6.798 1.00 89.50 94 ASP A O 1
ATOM 772 N N . ILE A 1 95 ? -1.616 5.103 6.422 1.00 93.19 95 ILE A N 1
ATOM 773 C CA . ILE A 1 95 ? -1.408 4.336 7.653 1.00 93.19 95 ILE A CA 1
ATOM 774 C C . ILE A 1 95 ? -1.714 5.156 8.918 1.00 93.19 95 ILE A C 1
ATOM 776 O O . ILE A 1 95 ? -2.121 4.590 9.935 1.00 93.19 95 ILE A O 1
ATOM 780 N N . ALA A 1 96 ? -1.590 6.484 8.863 1.00 93.12 96 ALA A N 1
ATOM 781 C CA . ALA A 1 96 ? -1.958 7.386 9.947 1.00 93.12 96 ALA A CA 1
ATOM 782 C C . ALA A 1 96 ? -3.415 7.199 10.394 1.00 93.12 96 ALA A C 1
ATOM 784 O O . ALA A 1 96 ? -3.688 7.194 11.595 1.00 93.12 96 ALA A O 1
ATOM 785 N N . TYR A 1 97 ? -4.347 6.963 9.464 1.00 93.25 97 TYR A N 1
ATOM 786 C CA . TYR A 1 97 ? -5.748 6.718 9.816 1.00 93.25 97 TYR A CA 1
ATOM 787 C C . TYR A 1 97 ? -5.917 5.447 10.646 1.00 93.25 97 TYR A C 1
ATOM 789 O O . TYR A 1 97 ? -6.683 5.443 11.609 1.00 93.25 97 TYR A O 1
ATOM 797 N N . ILE A 1 98 ? -5.158 4.390 10.340 1.00 93.56 98 ILE A N 1
ATOM 798 C CA . ILE A 1 98 ? -5.177 3.149 11.125 1.00 93.56 98 ILE A CA 1
ATOM 799 C C . ILE A 1 98 ? -4.708 3.425 12.553 1.00 93.56 98 ILE A C 1
ATOM 801 O O . ILE A 1 98 ? -5.345 2.964 13.503 1.00 93.56 98 ILE A O 1
ATOM 805 N N . TYR A 1 99 ? -3.638 4.204 12.725 1.00 96.44 99 TYR A N 1
ATOM 806 C CA . TYR A 1 99 ? -3.146 4.564 14.055 1.00 96.44 99 TYR A CA 1
ATOM 807 C C . TYR A 1 99 ? -4.147 5.419 14.836 1.00 96.44 99 TYR A C 1
ATOM 809 O O . TYR A 1 99 ? -4.412 5.128 16.003 1.00 96.44 99 TYR A O 1
ATOM 817 N N . ILE A 1 100 ? -4.754 6.419 14.193 1.00 97.50 100 ILE A N 1
ATOM 818 C CA . ILE A 1 100 ? -5.760 7.286 14.819 1.00 97.50 100 ILE A CA 1
ATOM 819 C C . ILE A 1 100 ? -6.978 6.465 15.254 1.00 97.50 100 ILE A C 1
ATOM 821 O O . ILE A 1 100 ? -7.391 6.548 16.410 1.00 97.50 100 ILE A O 1
ATOM 825 N N . PHE A 1 101 ? -7.531 5.625 14.374 1.00 97.44 101 PHE A N 1
ATOM 826 C CA . PHE A 1 101 ? -8.691 4.801 14.717 1.00 97.44 101 PHE A CA 1
ATOM 827 C C . PHE A 1 101 ? -8.378 3.759 15.789 1.00 97.44 101 PHE A C 1
ATOM 829 O O . PHE A 1 101 ? -9.201 3.539 16.675 1.00 97.44 101 PHE A O 1
ATOM 836 N N . SER A 1 102 ? -7.180 3.171 15.768 1.00 97.81 102 SER A N 1
ATOM 837 C CA . SER A 1 102 ? -6.741 2.240 16.813 1.00 97.81 102 SER A CA 1
ATOM 838 C C . SER A 1 102 ? -6.628 2.933 18.173 1.00 97.81 102 SER A C 1
ATOM 840 O O . SER A 1 102 ? -7.071 2.386 19.183 1.00 97.81 102 SER A O 1
ATOM 842 N N . ALA A 1 103 ? -6.101 4.161 18.208 1.00 98.19 103 ALA A N 1
ATOM 843 C CA . ALA A 1 103 ? -6.029 4.958 19.430 1.00 98.19 103 ALA A CA 1
ATOM 844 C C . ALA A 1 103 ? -7.429 5.309 19.962 1.00 98.19 103 ALA A C 1
ATOM 846 O O . ALA A 1 103 ? -7.708 5.114 21.145 1.00 98.19 103 ALA A O 1
ATOM 847 N N . VAL A 1 104 ? -8.337 5.757 19.086 1.00 98.38 104 VAL A N 1
ATOM 848 C CA . VAL A 1 104 ? -9.736 6.050 19.445 1.00 98.38 104 VAL A CA 1
ATOM 849 C C . VAL A 1 104 ? -10.441 4.803 19.985 1.00 98.38 104 VAL A C 1
ATOM 851 O O . VAL A 1 104 ? -11.068 4.869 21.042 1.00 98.38 104 VAL A O 1
ATOM 854 N N . ALA A 1 105 ? -10.297 3.654 19.319 1.00 98.12 105 ALA A N 1
ATOM 855 C CA . ALA A 1 105 ? -10.854 2.385 19.783 1.00 98.12 105 ALA A CA 1
ATOM 856 C C . ALA A 1 105 ? -10.313 1.992 21.170 1.00 98.12 105 ALA A C 1
ATOM 858 O O . ALA A 1 105 ? -11.082 1.565 22.034 1.00 98.12 105 ALA A O 1
ATOM 859 N N . GLY A 1 106 ? -9.016 2.204 21.416 1.00 98.38 106 GLY A N 1
ATOM 860 C CA . GLY A 1 106 ? -8.394 1.997 22.724 1.00 98.38 106 GLY A CA 1
ATOM 861 C C . GLY A 1 106 ? -9.003 2.872 23.824 1.00 98.38 106 GLY A C 1
ATOM 862 O O . GLY A 1 106 ? -9.340 2.365 24.895 1.00 98.38 106 GLY A O 1
ATOM 863 N N . PHE A 1 107 ? -9.219 4.165 23.558 1.00 98.25 107 PHE A N 1
ATOM 864 C CA . PHE A 1 107 ? -9.874 5.065 24.514 1.00 98.25 107 PHE A CA 1
ATOM 865 C C . PHE A 1 107 ? -11.321 4.664 24.802 1.00 98.25 107 PHE A C 1
ATOM 867 O O . PHE A 1 107 ? -11.727 4.652 25.964 1.00 98.25 107 PHE A O 1
ATOM 874 N N . ILE A 1 108 ? -12.088 4.292 23.773 1.00 98.00 108 ILE A N 1
ATOM 875 C CA . ILE A 1 108 ? -13.469 3.814 23.935 1.00 98.00 108 ILE A CA 1
ATOM 876 C C . ILE A 1 108 ? -13.501 2.578 24.840 1.00 98.00 108 ILE A C 1
ATOM 878 O O . ILE A 1 108 ? -14.301 2.520 25.775 1.00 98.00 108 ILE A O 1
ATOM 882 N N . LEU A 1 109 ? -12.607 1.613 24.605 1.00 97.31 109 LEU A N 1
ATOM 883 C CA . LEU A 1 109 ? -12.516 0.394 25.407 1.00 97.31 109 LEU A CA 1
ATOM 884 C C . LEU A 1 109 ? -12.131 0.703 26.860 1.00 97.31 109 LEU A C 1
ATOM 886 O O . LEU A 1 109 ? -12.728 0.153 27.784 1.00 97.31 109 LEU A O 1
ATOM 890 N N . LEU A 1 110 ? -11.196 1.629 27.083 1.00 97.38 110 LEU A N 1
ATOM 891 C CA . LEU A 1 110 ? -10.799 2.062 28.423 1.00 97.38 110 LEU A CA 1
ATOM 892 C C . LEU A 1 110 ? -11.964 2.719 29.178 1.00 97.38 110 LEU A C 1
ATOM 894 O O . LEU A 1 110 ? -12.227 2.366 30.330 1.00 97.38 110 LEU A O 1
ATOM 898 N N . ILE A 1 111 ? -12.698 3.629 28.530 1.00 96.38 111 ILE A N 1
ATOM 899 C CA . ILE A 1 111 ? -13.888 4.269 29.110 1.00 96.38 111 ILE A CA 1
ATOM 900 C C . ILE A 1 111 ? -14.948 3.213 29.442 1.00 96.38 111 ILE A C 1
ATOM 902 O O . ILE A 1 111 ? -15.525 3.247 30.531 1.00 96.38 111 ILE A O 1
ATOM 906 N N . ALA A 1 112 ? -15.171 2.248 28.545 1.00 94.44 112 ALA A N 1
ATOM 907 C CA . ALA A 1 112 ? -16.096 1.143 28.773 1.00 94.44 112 ALA A CA 1
ATOM 908 C C . ALA A 1 112 ? -15.690 0.298 29.994 1.00 94.44 112 ALA A C 1
ATOM 910 O O . ALA A 1 112 ? -16.538 -0.002 30.834 1.00 94.44 112 ALA A O 1
ATOM 911 N N . CYS A 1 113 ? -14.401 -0.016 30.155 1.00 95.00 113 CYS A N 1
ATOM 912 C CA . CYS A 1 113 ? -13.879 -0.735 31.320 1.00 95.00 113 CYS A CA 1
ATOM 913 C C . CYS A 1 113 ? -14.086 0.040 32.630 1.00 95.00 113 CYS A C 1
ATOM 915 O O . CYS A 1 113 ? -14.540 -0.538 33.618 1.00 95.00 113 CYS A O 1
ATOM 917 N N . ILE A 1 114 ? -13.804 1.348 32.651 1.00 93.56 114 ILE A N 1
ATOM 918 C CA . ILE A 1 114 ? -14.032 2.193 33.837 1.00 93.56 114 ILE A CA 1
ATOM 919 C C . ILE A 1 114 ? -15.521 2.258 34.173 1.00 93.56 114 ILE A C 1
ATOM 921 O O . ILE A 1 114 ? -15.905 2.083 35.330 1.00 93.56 114 ILE A O 1
ATOM 925 N N . ASN A 1 115 ? -16.377 2.465 33.173 1.00 90.94 115 ASN A N 1
ATOM 926 C CA . ASN A 1 115 ? -17.819 2.494 33.378 1.00 90.94 115 ASN A CA 1
ATOM 927 C C . ASN A 1 115 ? -18.332 1.157 33.930 1.00 90.94 115 ASN A C 1
ATOM 929 O O . ASN A 1 115 ? -19.098 1.138 34.893 1.00 90.94 115 ASN A O 1
ATOM 933 N N . PHE A 1 116 ? -17.846 0.046 33.381 1.00 89.56 116 PHE A N 1
ATOM 934 C CA . PHE A 1 116 ? -18.182 -1.291 33.843 1.00 89.56 116 PHE A CA 1
ATOM 935 C C . PHE A 1 116 ? -17.738 -1.538 35.292 1.00 89.56 116 PHE A C 1
ATOM 937 O O . PHE A 1 116 ? -18.518 -2.071 36.085 1.00 89.56 116 PHE A O 1
ATOM 944 N N . MET A 1 117 ? -16.529 -1.112 35.674 1.00 87.38 117 MET A N 1
ATOM 945 C CA . MET A 1 117 ? -16.039 -1.189 37.057 1.00 87.38 117 MET A CA 1
ATOM 946 C C . MET A 1 117 ? -16.872 -0.328 38.011 1.00 87.38 117 MET A C 1
ATOM 948 O O . MET A 1 117 ? -17.255 -0.797 39.085 1.00 87.38 117 MET A O 1
ATOM 952 N N . ASN A 1 118 ? -17.213 0.897 37.608 1.00 83.12 118 ASN A N 1
ATOM 953 C CA . ASN A 1 118 ? -18.034 1.807 38.407 1.00 83.12 118 ASN A CA 1
ATOM 954 C C . ASN A 1 118 ? -19.452 1.253 38.602 1.00 83.12 118 ASN A C 1
ATOM 956 O O . ASN A 1 118 ? -19.958 1.226 39.724 1.00 83.12 118 ASN A O 1
ATOM 960 N N . LEU A 1 119 ? -20.074 0.735 37.539 1.00 79.00 119 LEU A N 1
ATOM 961 C CA . LEU A 1 119 ? -21.396 0.113 37.604 1.00 79.00 119 LEU A CA 1
ATOM 962 C C . LEU A 1 119 ? -21.378 -1.174 38.443 1.00 79.00 119 LEU A C 1
ATOM 964 O O . LEU A 1 119 ? -22.298 -1.413 39.225 1.00 79.00 119 LEU A O 1
ATOM 968 N N . SER A 1 120 ? -20.327 -1.987 38.321 1.00 74.25 120 SER A N 1
ATOM 969 C CA . SER A 1 120 ? -20.151 -3.211 39.114 1.00 74.25 120 SER A CA 1
ATOM 970 C C . SER A 1 120 ? -19.936 -2.900 40.596 1.00 74.25 120 SER A C 1
ATOM 972 O O . SER A 1 120 ? -20.552 -3.541 41.446 1.00 74.25 120 SER A O 1
ATOM 974 N N . THR A 1 121 ? -19.155 -1.865 40.915 1.00 74.31 121 THR A N 1
ATOM 975 C CA . THR A 1 121 ? -18.946 -1.384 42.291 1.00 74.31 121 THR A CA 1
ATOM 976 C C . THR A 1 121 ? -20.238 -0.818 42.890 1.00 74.31 121 THR A C 1
ATOM 978 O O . THR A 1 121 ? -20.599 -1.166 44.014 1.00 74.31 121 THR A O 1
ATOM 981 N N . ALA A 1 122 ? -21.001 -0.018 42.136 1.00 69.62 122 ALA A N 1
ATOM 982 C CA . ALA A 1 122 ? -22.295 0.507 42.584 1.00 69.62 122 ALA A CA 1
ATOM 983 C C . ALA A 1 122 ? -23.334 -0.612 42.828 1.00 69.62 122 ALA A C 1
ATOM 985 O O . ALA A 1 122 ? -24.059 -0.593 43.829 1.00 69.62 122 ALA A O 1
ATOM 986 N N . ARG A 1 123 ? -23.372 -1.634 41.959 1.00 65.00 123 ARG A N 1
ATOM 987 C CA . ARG A 1 123 ? -24.203 -2.843 42.137 1.00 65.00 123 ARG A CA 1
ATOM 988 C C . ARG A 1 123 ? -23.751 -3.703 43.324 1.00 65.00 123 ARG A C 1
ATOM 990 O O . ARG A 1 123 ? -24.586 -4.282 44.017 1.00 65.00 123 ARG A O 1
ATOM 997 N N . ALA A 1 124 ? -22.448 -3.776 43.590 1.00 62.09 124 ALA A N 1
ATOM 998 C CA . ALA A 1 124 ? -21.913 -4.478 44.753 1.00 62.09 124 ALA A CA 1
ATOM 999 C C . ALA A 1 124 ? -22.262 -3.754 46.064 1.00 62.09 124 ALA A C 1
ATOM 1001 O O . ALA A 1 124 ? -22.667 -4.399 47.027 1.00 62.09 124 ALA A O 1
ATOM 1002 N N . SER A 1 125 ? -22.181 -2.419 46.087 1.00 59.69 125 SER A N 1
ATOM 1003 C CA . SER A 1 125 ? -22.521 -1.596 47.255 1.00 59.69 125 SER A CA 1
ATOM 1004 C C . SER A 1 125 ? -24.000 -1.712 47.644 1.00 59.69 125 SER A C 1
ATOM 1006 O O . SER A 1 125 ? -24.331 -1.890 48.817 1.00 59.69 125 SER A O 1
ATOM 1008 N N . THR A 1 126 ? -24.899 -1.702 46.658 1.00 61.03 126 THR A N 1
ATOM 1009 C CA . THR A 1 126 ? -26.342 -1.881 46.890 1.00 61.03 126 THR A CA 1
ATOM 1010 C C . THR A 1 126 ? -26.669 -3.272 47.442 1.00 61.03 126 THR A C 1
ATOM 1012 O O . THR A 1 126 ? -27.360 -3.356 48.457 1.00 61.03 126 THR A O 1
ATOM 1015 N N . ARG A 1 127 ? -26.084 -4.350 46.893 1.00 62.12 127 ARG A N 1
ATOM 1016 C CA . ARG A 1 127 ? -26.215 -5.710 47.461 1.00 62.12 127 ARG A CA 1
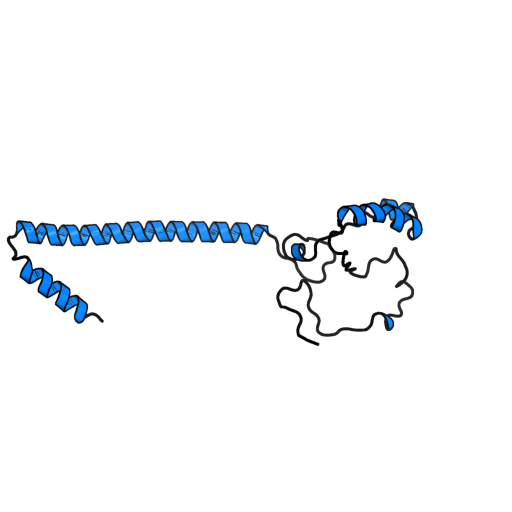ATOM 1017 C C . ARG A 1 127 ? -25.603 -5.844 48.854 1.00 62.12 127 ARG A C 1
ATOM 1019 O O . ARG A 1 127 ? -26.191 -6.491 49.715 1.00 62.12 127 ARG A O 1
ATOM 1026 N N . ALA A 1 128 ? -24.442 -5.240 49.099 1.00 60.44 128 ALA A N 1
ATOM 1027 C CA . ALA A 1 128 ? -23.786 -5.285 50.405 1.00 60.44 128 ALA A CA 1
ATOM 1028 C C . ALA A 1 128 ? -24.624 -4.586 51.486 1.00 60.44 128 ALA A C 1
ATOM 1030 O O . ALA A 1 128 ? -24.722 -5.084 52.607 1.00 60.44 128 ALA A O 1
ATOM 1031 N N . ARG A 1 129 ? -25.284 -3.473 51.146 1.00 58.38 129 ARG A N 1
ATOM 1032 C CA . ARG A 1 129 ? -26.182 -2.752 52.055 1.00 58.38 129 ARG A CA 1
ATOM 1033 C C . ARG A 1 129 ? -27.469 -3.534 52.327 1.00 58.38 129 ARG A C 1
ATOM 1035 O O . ARG A 1 129 ? -27.906 -3.589 53.472 1.00 58.38 129 ARG A O 1
ATOM 1042 N N . GLU A 1 130 ? -28.024 -4.201 51.317 1.00 62.84 130 GLU A N 1
ATOM 1043 C CA . GLU A 1 130 ? -29.169 -5.108 51.471 1.00 62.84 130 GLU A CA 1
ATOM 1044 C C . GLU A 1 130 ? -28.849 -6.283 52.405 1.00 62.84 130 GLU A C 1
ATOM 1046 O O . GLU A 1 130 ? -29.596 -6.564 53.343 1.00 62.84 130 GLU A O 1
ATOM 1051 N N . VAL A 1 131 ? -27.701 -6.937 52.192 1.00 61.72 131 VAL A N 1
ATOM 1052 C CA . VAL A 1 131 ? -27.224 -8.041 53.036 1.00 61.72 131 VAL A CA 1
ATOM 1053 C C . VAL A 1 131 ? -26.899 -7.549 54.449 1.00 61.72 131 VAL A C 1
ATOM 1055 O O . VAL A 1 131 ? -27.240 -8.228 55.413 1.00 61.72 131 VAL A O 1
ATOM 1058 N N . GLY A 1 132 ? -26.304 -6.361 54.590 1.00 60.91 132 GLY A N 1
ATOM 1059 C CA . GLY A 1 132 ? -26.003 -5.729 55.875 1.00 60.91 132 GLY A CA 1
ATOM 1060 C C . GLY A 1 132 ? -27.259 -5.454 56.701 1.00 60.91 132 GLY A C 1
ATOM 1061 O O . GLY A 1 132 ? -27.362 -5.944 57.820 1.00 60.91 132 GLY A O 1
ATOM 1062 N N . VAL A 1 133 ? -28.255 -4.764 56.136 1.00 62.91 133 VAL A N 1
ATOM 1063 C CA . VAL A 1 133 ? -29.521 -4.444 56.828 1.00 62.91 133 VAL A CA 1
ATOM 1064 C C . VAL A 1 133 ? -30.272 -5.714 57.243 1.00 62.91 133 VAL A C 1
ATOM 1066 O O . VAL A 1 133 ? -30.756 -5.801 58.371 1.00 62.91 133 VAL A O 1
ATOM 1069 N N . ARG A 1 134 ? -30.303 -6.740 56.384 1.00 61.75 134 ARG A N 1
ATOM 1070 C CA . ARG A 1 134 ? -30.913 -8.050 56.679 1.00 61.75 134 ARG A CA 1
ATOM 1071 C C . ARG A 1 134 ? -30.191 -8.817 57.800 1.00 61.75 134 ARG A C 1
ATOM 1073 O O . ARG A 1 134 ? -30.834 -9.551 58.543 1.00 61.75 134 ARG A O 1
ATOM 1080 N N . LYS A 1 135 ? -28.879 -8.611 57.971 1.00 54.03 135 LYS A N 1
ATOM 1081 C CA . LYS A 1 135 ? -28.072 -9.234 59.038 1.00 54.03 135 LYS A CA 1
ATOM 1082 C C . LYS A 1 135 ? -28.272 -8.572 60.407 1.00 54.03 135 LYS A C 1
ATOM 1084 O O . LYS A 1 135 ? -28.247 -9.277 61.408 1.00 54.03 135 LYS A O 1
ATOM 1089 N N . VAL A 1 136 ? -28.477 -7.249 60.459 1.00 61.66 136 VAL A N 1
ATOM 1090 C CA . VAL A 1 136 ? -28.686 -6.509 61.728 1.00 61.66 136 VAL A CA 1
ATOM 1091 C C . VAL A 1 136 ? -30.138 -6.596 62.222 1.00 61.66 136 VAL A C 1
ATOM 1093 O O . VAL A 1 136 ? -30.384 -6.525 63.418 1.00 61.66 136 VAL A O 1
ATOM 1096 N N . THR A 1 137 ? -31.104 -6.805 61.322 1.00 55.22 137 THR A N 1
ATOM 1097 C CA . THR A 1 137 ? -32.543 -6.883 61.657 1.00 55.22 137 THR A CA 1
ATOM 1098 C C . THR A 1 137 ? -33.031 -8.282 62.056 1.00 55.22 137 THR A C 1
ATOM 1100 O O . THR A 1 137 ? -34.218 -8.461 62.307 1.00 55.22 137 THR A O 1
ATOM 1103 N N . GLY A 1 138 ? -32.142 -9.280 62.146 1.00 54.91 138 GLY A N 1
ATOM 1104 C CA . GLY A 1 138 ? -32.499 -10.636 62.588 1.00 54.91 138 GLY A CA 1
ATOM 1105 C C . GLY A 1 138 ? -33.309 -11.450 61.572 1.00 54.91 138 GLY A C 1
ATOM 1106 O O . GLY A 1 138 ? -33.925 -12.446 61.942 1.00 54.91 138 GLY A O 1
ATOM 1107 N N . ALA A 1 139 ? -33.318 -11.050 60.296 1.00 54.25 139 ALA A N 1
ATOM 1108 C CA . ALA A 1 139 ? -34.058 -11.762 59.263 1.00 54.25 139 ALA A CA 1
ATOM 1109 C C . ALA A 1 139 ? -33.413 -13.125 58.972 1.00 54.25 139 ALA A C 1
ATOM 1111 O O . ALA A 1 139 ? -32.219 -13.224 58.667 1.00 54.25 139 ALA A O 1
ATOM 1112 N N . ASP A 1 140 ? -34.223 -14.181 59.042 1.00 59.59 140 ASP A N 1
ATOM 1113 C CA . ASP A 1 140 ? -33.792 -15.540 58.763 1.00 59.59 140 ASP A CA 1
ATOM 1114 C C . ASP A 1 140 ? -33.318 -15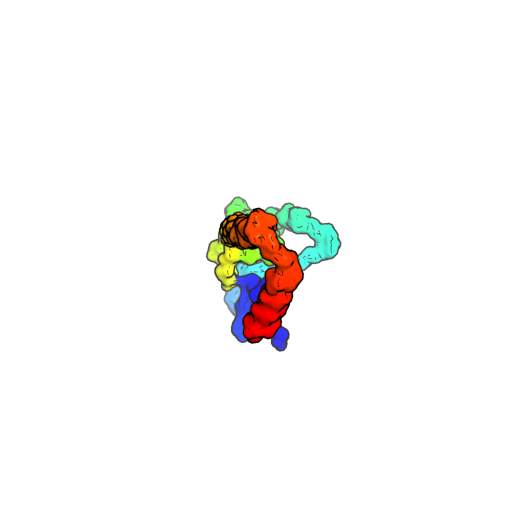.628 57.303 1.00 59.59 140 ASP A C 1
ATOM 1116 O O . ASP A 1 140 ? -34.082 -15.494 56.344 1.00 59.59 140 ASP A O 1
ATOM 1120 N N . ARG A 1 141 ? -32.005 -15.801 57.151 1.00 60.69 141 ARG A N 1
ATOM 1121 C CA . ARG A 1 141 ? -31.210 -15.967 55.918 1.00 60.69 141 ARG A CA 1
ATOM 1122 C C . ARG A 1 141 ? -31.925 -16.754 54.805 1.00 60.69 141 ARG A C 1
ATOM 1124 O O . ARG A 1 141 ? -31.727 -16.462 53.628 1.00 60.69 141 ARG A O 1
ATOM 1131 N N . TRP A 1 142 ? -32.800 -17.690 55.163 1.00 60.34 142 TRP A N 1
ATOM 1132 C CA . TRP A 1 142 ? -33.599 -18.497 54.241 1.00 60.34 142 TRP A CA 1
ATOM 1133 C C . TRP A 1 142 ? -34.734 -17.768 53.509 1.00 60.34 142 TRP A C 1
ATOM 1135 O O . TRP A 1 142 ? -35.033 -18.117 52.365 1.00 60.34 142 TRP A O 1
ATOM 1145 N N . GLN A 1 143 ? -35.359 -16.758 54.113 1.00 61.34 143 GLN A N 1
ATOM 1146 C CA . GLN A 1 143 ? -36.505 -16.055 53.516 1.00 61.34 143 GLN A CA 1
ATOM 1147 C C . GLN A 1 143 ? -36.071 -15.173 52.331 1.00 61.34 143 GLN A C 1
ATOM 1149 O O . GLN A 1 143 ? -36.768 -15.034 51.330 1.00 61.34 143 GLN A O 1
ATOM 1154 N N . LEU A 1 144 ? -34.844 -14.666 52.415 1.00 62.38 144 LEU A N 1
ATOM 1155 C CA . LEU A 1 144 ? -34.212 -13.761 51.460 1.00 62.38 144 LEU A CA 1
ATOM 1156 C C . LEU A 1 144 ? -33.674 -14.501 50.237 1.00 62.38 144 LEU A C 1
ATOM 1158 O O . LEU A 1 144 ? -33.792 -14.013 49.116 1.00 62.38 144 LEU A O 1
ATOM 1162 N N . ILE A 1 145 ? -33.127 -15.701 50.459 1.00 67.75 145 ILE A N 1
ATOM 1163 C CA . ILE A 1 145 ? -32.674 -16.608 49.401 1.00 67.75 145 ILE A CA 1
ATOM 1164 C C . ILE A 1 145 ? -33.871 -17.083 48.566 1.00 67.75 145 ILE A C 1
ATOM 1166 O O . ILE A 1 145 ? -33.800 -17.059 47.340 1.00 67.75 145 ILE A O 1
ATOM 1170 N N . LYS A 1 146 ? -34.996 -17.442 49.205 1.00 69.62 146 LYS A N 1
ATOM 1171 C CA . LYS A 1 146 ? -36.226 -17.833 48.491 1.00 69.62 146 LYS A CA 1
ATOM 1172 C C . LYS A 1 146 ? -36.803 -16.691 47.651 1.00 69.62 146 LYS A C 1
ATOM 1174 O O . LYS A 1 146 ? -37.190 -16.931 46.512 1.00 69.62 146 LYS A O 1
ATOM 1179 N N . GLN A 1 147 ? -36.808 -15.463 48.173 1.00 67.56 147 GLN A N 1
ATOM 1180 C CA . GLN A 1 147 ? -37.284 -14.298 47.423 1.00 67.56 147 GLN A CA 1
ATOM 1181 C C . GLN A 1 147 ? -36.397 -13.998 46.201 1.00 67.56 147 GLN A C 1
ATOM 1183 O O . GLN A 1 147 ? -36.913 -13.842 45.098 1.00 67.56 147 GLN A O 1
ATOM 1188 N N . PHE A 1 148 ? -35.068 -14.000 46.360 1.00 66.69 148 PHE A N 1
ATOM 1189 C CA . PHE A 1 148 ? -34.140 -13.744 45.249 1.00 66.69 148 PHE A CA 1
ATOM 1190 C C . PHE A 1 148 ? -34.177 -14.835 44.167 1.00 66.69 148 PHE A C 1
ATOM 1192 O O . PHE A 1 148 ? -34.088 -14.516 42.981 1.00 66.69 148 PHE A O 1
ATOM 1199 N N . LEU A 1 149 ? -34.325 -16.110 44.547 1.00 70.50 149 LEU A N 1
ATOM 1200 C CA . LEU A 1 149 ? -34.478 -17.215 43.591 1.00 70.50 149 LEU A CA 1
ATOM 1201 C C . LEU A 1 149 ? -35.822 -17.149 42.849 1.00 70.50 149 LEU A C 1
ATOM 1203 O O . LEU A 1 149 ? -35.854 -17.384 41.643 1.00 70.50 149 LEU A O 1
ATOM 1207 N N . GLY A 1 150 ? -36.907 -16.776 43.536 1.00 76.31 150 GLY A N 1
ATOM 1208 C CA . GLY A 1 150 ? -38.222 -16.587 42.917 1.00 76.31 150 GLY A CA 1
ATOM 1209 C C . GLY A 1 150 ? -38.254 -15.424 41.921 1.00 76.31 150 GLY A C 1
ATOM 1210 O O . GLY A 1 150 ? -38.716 -15.591 40.794 1.00 76.31 150 GLY A O 1
ATOM 1211 N N . GLU A 1 151 ? -37.692 -14.268 42.284 1.00 71.62 151 GLU A N 1
ATOM 1212 C CA . GLU A 1 151 ? -37.637 -13.099 41.392 1.00 71.62 151 GLU A CA 1
ATOM 1213 C C . GLU A 1 151 ? -36.703 -13.316 40.190 1.00 71.62 151 GLU A C 1
ATOM 1215 O O . GLU A 1 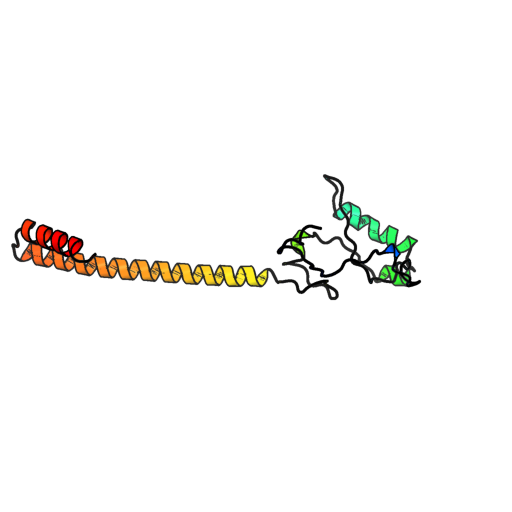151 ? -36.968 -12.802 39.105 1.00 71.62 151 GLU A O 1
ATOM 1220 N N . SER A 1 152 ? -35.648 -14.124 40.339 1.00 62.12 152 SER A N 1
ATOM 1221 C CA . SER A 1 152 ? -34.747 -14.467 39.227 1.00 62.12 152 SER A CA 1
ATOM 1222 C C . SER A 1 152 ? -35.400 -15.390 38.192 1.00 62.12 152 SER A C 1
ATOM 1224 O O . SER A 1 152 ? -35.051 -15.324 37.016 1.00 62.12 152 SER A O 1
ATOM 1226 N N . ALA A 1 153 ? -36.346 -16.237 38.611 1.00 60.47 153 ALA A N 1
ATOM 1227 C CA . ALA A 1 153 ? -37.081 -17.133 37.719 1.00 60.47 153 ALA A CA 1
ATOM 1228 C C . ALA A 1 153 ? -38.270 -16.446 37.027 1.00 60.47 153 ALA A C 1
ATOM 1230 O O . ALA A 1 153 ? -38.611 -16.808 35.907 1.00 60.47 153 ALA A O 1
ATOM 1231 N N . TRP A 1 154 ? -38.879 -15.447 37.673 1.00 65.44 154 TRP A N 1
ATOM 1232 C CA . TRP A 1 154 ? -40.042 -14.724 37.142 1.00 65.44 154 TRP A CA 1
ATOM 1233 C C . TRP A 1 154 ? -39.673 -13.604 36.156 1.00 65.44 154 TRP A C 1
ATOM 1235 O O . TRP A 1 154 ? -40.520 -13.127 35.407 1.00 65.44 154 TRP A O 1
ATOM 1245 N N . ARG A 1 155 ? -38.413 -13.150 36.155 1.00 52.38 155 ARG A N 1
ATOM 1246 C CA . ARG A 1 155 ? -37.959 -12.002 35.351 1.00 52.38 155 ARG A CA 1
ATOM 1247 C C . ARG A 1 155 ? -37.171 -12.386 34.092 1.00 52.38 155 ARG A C 1
ATOM 1249 O O . ARG A 1 155 ? -36.299 -11.625 33.667 1.00 52.38 155 ARG A O 1
ATOM 1256 N N . ARG A 1 156 ? -37.479 -13.548 33.515 1.00 48.56 156 ARG A N 1
ATOM 1257 C CA . ARG A 1 156 ? -37.108 -13.927 32.147 1.00 48.56 156 ARG A CA 1
ATOM 1258 C C . ARG A 1 156 ? -38.361 -13.923 31.286 1.00 48.56 156 ARG A C 1
ATOM 1260 O O . ARG A 1 156 ? -38.254 -13.427 30.148 1.00 48.56 156 ARG A O 1
#

Radius of gyration: 33.75 Å; Cα contacts (8 Å, |Δi|>4): 47; chains: 1; bounding box: 63×34×94 Å